Protein AF-A0A139ABF6-F1 (afdb_monomer)

Sequence (99 aa):
MVTASYPAVVVSAADGARLQANPQKPYPPLPGPDEVLIRNVAVASNPKDWKLSVNGDFDGHIEGNDVAGYIEEIGAKVMWSSGTRPGPRGGNVIVLAHS

Mean predicted aligned error: 7.98 Å

Foldseek 3Di:
DPPPFDWFFAAALVPGTDTDGPPDPPPPDDDAQADFDFDFPDFDDDPVRRVCRNVRNRHGHGDGPFTKGAGPDHHNNHDDDVQDDHDPPDPIDGPPPDD

InterPro domains:
  IPR011032 GroES-like superfamily [SSF50129] (8-85)
  IPR013154 Alcohol dehydrogenase-like, N-terminal [PF08240] (32-85)
  IPR047122 Trans-enoyl reductase-like [PTHR45348] (8-85)

Solvent-accessible surface area (backbone atoms only — not comparable to full-atom values): 6184 Å² total; per-residue (Å²): 131,87,78,79,81,62,66,35,47,30,22,19,50,91,70,38,77,38,82,40,76,49,83,67,77,70,71,82,70,80,52,51,49,80,33,67,33,67,49,71,76,46,64,50,88,56,80,61,56,62,50,31,13,63,73,44,54,59,56,78,34,77,69,56,74,35,35,29,26,37,78,74,48,69,12,90,64,62,76,73,62,99,85,67,63,86,53,100,70,79,55,73,46,73,45,80,58,79,128

pLDDT: mean 77.43, std 18.71, range [24.91, 92.12]

Secondary structure (DSSP, 8-state):
------EEEEEETTTEEEEEE---SSSSPPPPTT-EEEEEEEE---HHHHHHHHHTTTTT-B----EEEEEEEE-TT----TT----SS---EEE----

Radius of gyration: 15.13 Å; Cα contacts (8 Å, |Δi|>4): 155; chains: 1; bounding box: 37×24×36 Å

Structure (mmCIF, N/CA/C/O backbone):
data_AF-A0A139ABF6-F1
#
_entry.id   AF-A0A139ABF6-F1
#
loop_
_atom_site.group_PDB
_atom_site.id
_atom_site.type_symbol
_atom_site.label_atom_id
_atom_site.label_alt_id
_atom_site.label_comp_id
_atom_site.label_asym_id
_atom_site.label_entity_id
_atom_site.label_seq_id
_atom_site.pdbx_PDB_ins_code
_atom_site.Cartn_x
_atom_site.Cartn_y
_atom_site.Cartn_z
_atom_site.occupancy
_atom_site.B_iso_or_equiv
_atom_site.auth_seq_id
_atom_site.auth_comp_id
_atom_site.auth_asym_id
_atom_site.auth_atom_id
_atom_site.pdbx_PDB_model_num
ATOM 1 N N . MET A 1 1 ? 11.424 -13.355 18.640 1.00 44.41 1 MET A N 1
ATOM 2 C CA . MET A 1 1 ? 10.413 -12.753 17.747 1.00 44.41 1 MET A CA 1
ATOM 3 C C . MET A 1 1 ? 10.814 -13.086 16.326 1.00 44.41 1 MET A C 1
ATOM 5 O O . MET A 1 1 ? 11.928 -12.754 15.948 1.00 44.41 1 MET A O 1
ATOM 9 N N . VAL A 1 2 ? 9.973 -13.793 15.573 1.00 40.81 2 VAL A N 1
ATOM 10 C CA . VAL A 1 2 ? 10.190 -13.943 14.130 1.00 40.81 2 VAL A CA 1
ATOM 11 C C . VAL A 1 2 ? 9.814 -12.601 13.517 1.00 40.81 2 VAL A C 1
ATOM 13 O O . VAL A 1 2 ? 8.638 -12.256 13.472 1.00 40.81 2 VAL A O 1
ATOM 16 N N . THR A 1 3 ? 10.796 -11.802 13.113 1.00 52.59 3 THR A N 1
ATOM 17 C CA . THR A 1 3 ? 10.544 -10.645 12.253 1.00 52.59 3 THR A CA 1
ATOM 18 C C . THR A 1 3 ? 10.141 -11.196 10.894 1.00 52.59 3 THR A C 1
ATOM 20 O O . THR A 1 3 ? 11.000 -11.597 10.108 1.00 52.59 3 THR A O 1
ATOM 23 N N . ALA A 1 4 ? 8.840 -11.304 10.636 1.00 53.75 4 ALA A N 1
ATOM 24 C CA . ALA A 1 4 ? 8.354 -11.593 9.298 1.00 53.75 4 ALA A CA 1
ATOM 25 C C . ALA A 1 4 ? 8.832 -10.460 8.374 1.00 53.75 4 ALA A C 1
ATOM 27 O O . ALA A 1 4 ? 8.418 -9.311 8.518 1.00 53.75 4 ALA A O 1
ATOM 28 N N . SER A 1 5 ? 9.765 -10.771 7.474 1.00 70.56 5 SER A N 1
ATOM 29 C CA . SER A 1 5 ? 10.192 -9.844 6.430 1.00 70.56 5 SER A CA 1
ATOM 30 C C . SER A 1 5 ? 9.163 -9.920 5.310 1.00 70.56 5 SER A C 1
ATOM 32 O O . SER A 1 5 ? 9.186 -10.850 4.505 1.00 70.56 5 SER A O 1
ATOM 34 N N . TYR A 1 6 ? 8.217 -8.986 5.297 1.00 82.19 6 TYR A N 1
ATOM 35 C CA . TYR A 1 6 ? 7.302 -8.838 4.172 1.00 82.19 6 TYR A CA 1
ATOM 36 C C . TYR A 1 6 ? 8.050 -8.114 3.047 1.00 82.19 6 TYR A C 1
ATOM 38 O O . TYR A 1 6 ? 8.563 -7.021 3.295 1.00 82.19 6 TYR A O 1
ATOM 46 N N . PRO A 1 7 ? 8.184 -8.697 1.843 1.00 88.44 7 PRO A N 1
ATOM 47 C CA . PRO A 1 7 ? 8.798 -8.004 0.719 1.00 88.44 7 PRO A CA 1
ATOM 48 C C . PRO A 1 7 ? 7.881 -6.877 0.223 1.00 88.44 7 PRO A C 1
ATOM 50 O O . PRO A 1 7 ? 6.682 -6.869 0.497 1.00 88.44 7 PRO A O 1
ATOM 53 N N . ALA A 1 8 ? 8.448 -5.936 -0.523 1.00 89.62 8 ALA A N 1
ATOM 54 C CA . ALA A 1 8 ? 7.713 -4.849 -1.155 1.00 89.62 8 ALA A CA 1
ATOM 55 C C . ALA A 1 8 ? 8.075 -4.755 -2.636 1.00 89.62 8 ALA A C 1
ATOM 57 O O . ALA A 1 8 ? 9.182 -5.119 -3.035 1.00 89.62 8 ALA A O 1
ATOM 58 N N . VAL A 1 9 ? 7.145 -4.255 -3.445 1.00 89.88 9 VAL A N 1
ATOM 59 C CA . VAL A 1 9 ? 7.432 -3.869 -4.826 1.00 89.88 9 VAL A CA 1
ATOM 60 C C . VAL A 1 9 ? 7.899 -2.421 -4.815 1.00 89.88 9 VAL A C 1
ATOM 62 O O . VAL A 1 9 ? 7.172 -1.551 -4.347 1.00 89.88 9 VAL A O 1
ATOM 65 N N . VAL A 1 10 ? 9.109 -2.177 -5.303 1.00 90.56 10 VAL A N 1
ATOM 66 C CA . VAL A 1 10 ? 9.689 -0.839 -5.429 1.00 90.56 10 VAL A CA 1
ATOM 67 C C . VAL A 1 10 ? 9.862 -0.491 -6.891 1.00 90.56 10 VAL A C 1
ATOM 69 O O . VAL A 1 10 ? 10.235 -1.350 -7.690 1.00 90.56 10 VAL A O 1
ATOM 72 N N . VAL A 1 11 ? 9.550 0.754 -7.229 1.00 90.00 11 VAL A N 1
ATOM 73 C CA . VAL A 1 11 ? 9.610 1.259 -8.596 1.00 90.00 11 VAL A CA 1
ATOM 74 C C . VAL A 1 11 ? 10.860 2.101 -8.821 1.00 90.00 11 VAL A C 1
ATOM 76 O O . VAL A 1 11 ? 11.329 2.799 -7.921 1.00 90.00 11 VAL A O 1
ATOM 79 N N . SER A 1 12 ? 11.413 2.023 -10.028 1.00 91.06 12 SER A N 1
ATOM 80 C CA . SER A 1 12 ? 12.430 2.953 -10.515 1.00 91.06 12 SER A CA 1
ATOM 81 C C . SER A 1 12 ? 12.345 3.120 -12.032 1.00 91.06 12 SER A C 1
ATOM 83 O O . SER A 1 12 ? 11.870 2.225 -12.737 1.00 91.06 12 SER A O 1
ATOM 85 N N . ALA A 1 13 ? 12.844 4.230 -12.564 1.00 91.19 13 ALA A N 1
ATOM 86 C CA . ALA A 1 13 ? 12.955 4.448 -14.004 1.00 91.19 13 ALA A CA 1
ATOM 87 C C . ALA A 1 13 ? 13.896 3.439 -14.672 1.00 91.19 13 ALA A C 1
ATOM 89 O O . ALA A 1 13 ? 13.662 3.021 -15.806 1.00 91.19 13 ALA A O 1
ATOM 90 N N . ALA A 1 14 ? 14.946 3.017 -13.962 1.00 92.12 14 ALA A N 1
ATOM 91 C CA . ALA A 1 14 ? 15.933 2.074 -14.478 1.00 92.12 14 ALA A CA 1
ATOM 92 C C . ALA A 1 14 ? 15.393 0.638 -14.574 1.00 92.12 14 ALA A C 1
ATOM 94 O O . ALA A 1 14 ? 15.651 -0.052 -15.560 1.00 92.12 14 ALA A O 1
ATOM 95 N N . ASP A 1 15 ? 14.645 0.187 -13.562 1.00 89.81 15 ASP A N 1
ATOM 96 C CA . ASP A 1 15 ? 14.318 -1.232 -13.388 1.00 89.81 15 ASP A CA 1
ATOM 97 C C . ASP A 1 15 ? 12.820 -1.543 -13.432 1.00 89.81 15 ASP A C 1
ATOM 99 O O . ASP A 1 15 ? 12.447 -2.723 -13.392 1.00 89.81 15 ASP A O 1
ATOM 103 N N . GLY A 1 16 ? 11.968 -0.520 -13.524 1.00 88.25 16 GLY A N 1
ATOM 104 C CA . GLY A 1 16 ? 10.525 -0.653 -13.389 1.00 88.25 16 GLY A CA 1
ATOM 105 C C . GLY A 1 16 ? 10.133 -1.101 -11.980 1.00 88.25 16 GLY A C 1
ATOM 106 O O . GLY A 1 16 ? 10.800 -0.792 -10.997 1.00 88.25 16 GLY A O 1
ATOM 107 N N . ALA A 1 17 ? 9.053 -1.876 -11.880 1.00 88.56 17 ALA A N 1
ATOM 108 C CA . ALA A 1 17 ? 8.597 -2.464 -10.624 1.00 88.56 17 ALA A CA 1
ATOM 109 C C . ALA A 1 17 ? 9.381 -3.746 -10.281 1.00 88.56 17 ALA A C 1
ATOM 111 O O . ALA A 1 17 ? 9.356 -4.726 -11.032 1.00 88.56 17 ALA A O 1
ATOM 112 N N . ARG A 1 18 ? 10.040 -3.777 -9.117 1.00 90.38 18 ARG A N 1
ATOM 113 C CA . ARG A 1 18 ? 10.832 -4.919 -8.634 1.00 90.38 18 ARG A CA 1
ATOM 114 C C . ARG A 1 18 ? 10.425 -5.344 -7.232 1.00 90.38 18 ARG A C 1
ATOM 116 O O . ARG A 1 18 ? 10.344 -4.528 -6.321 1.00 90.38 18 ARG A O 1
ATOM 123 N N . LEU A 1 19 ? 10.217 -6.648 -7.046 1.00 90.38 19 LEU A N 1
ATOM 124 C CA . LEU A 1 19 ? 10.053 -7.232 -5.718 1.00 90.38 19 LEU A CA 1
ATOM 125 C C . LEU A 1 19 ? 11.405 -7.241 -4.997 1.00 90.38 19 LEU A C 1
ATOM 127 O O . LEU A 1 19 ? 12.363 -7.840 -5.484 1.00 90.38 19 LEU A O 1
ATOM 131 N N . GLN A 1 20 ? 11.467 -6.621 -3.827 1.00 89.62 20 GLN A N 1
ATOM 132 C CA . GLN A 1 20 ? 12.666 -6.559 -3.001 1.00 89.62 20 GLN A CA 1
ATOM 133 C C . GLN A 1 20 ? 12.336 -6.632 -1.507 1.00 89.62 20 GLN A C 1
ATOM 135 O O . GLN A 1 20 ? 11.172 -6.646 -1.100 1.00 89.62 20 GLN A O 1
ATOM 140 N N . ALA A 1 21 ? 13.369 -6.700 -0.664 1.00 88.44 21 ALA A N 1
ATOM 141 C CA . ALA A 1 21 ? 13.188 -6.552 0.776 1.00 88.44 21 ALA A CA 1
ATOM 142 C C . ALA A 1 21 ? 12.562 -5.183 1.073 1.00 88.44 21 ALA A C 1
ATOM 144 O O . ALA A 1 21 ? 12.952 -4.188 0.465 1.00 88.44 21 ALA A O 1
ATOM 145 N N . ASN A 1 22 ? 11.605 -5.124 2.003 1.00 88.06 22 ASN A N 1
ATOM 146 C CA . ASN A 1 22 ? 10.937 -3.865 2.307 1.00 88.06 22 ASN A CA 1
ATOM 147 C C . ASN A 1 22 ? 11.957 -2.822 2.822 1.00 88.06 22 ASN A C 1
ATOM 149 O O . ASN A 1 22 ? 12.598 -3.054 3.863 1.00 88.06 22 ASN A O 1
ATOM 153 N N . PRO A 1 23 ? 12.135 -1.693 2.102 1.00 85.88 23 PRO A N 1
ATOM 154 C CA . PRO A 1 23 ? 13.129 -0.680 2.443 1.00 85.88 23 PRO A CA 1
ATOM 155 C C . PRO A 1 23 ? 12.734 0.157 3.666 1.00 85.88 23 PRO A C 1
ATOM 157 O O . PRO A 1 23 ? 13.595 0.798 4.262 1.00 85.88 23 PRO A O 1
ATOM 160 N N . GLN A 1 24 ? 11.467 0.131 4.089 1.00 84.69 24 GLN A N 1
ATOM 161 C CA . GLN A 1 24 ? 10.978 0.906 5.224 1.00 84.69 24 GLN A CA 1
ATOM 162 C C . GLN A 1 24 ? 11.637 0.463 6.534 1.00 84.69 24 GLN A C 1
ATOM 164 O O . GLN A 1 24 ? 11.788 -0.736 6.804 1.00 84.69 24 GLN A O 1
ATOM 169 N N . LYS A 1 25 ? 12.046 1.432 7.358 1.00 85.44 25 LYS A N 1
ATOM 170 C CA . LYS A 1 25 ? 12.641 1.213 8.682 1.00 85.44 25 LYS A CA 1
ATOM 171 C C . LYS A 1 25 ? 12.173 2.325 9.640 1.00 85.44 25 LYS A C 1
ATOM 173 O O . LYS A 1 25 ? 12.313 3.489 9.274 1.00 85.44 25 LYS A O 1
ATOM 178 N N . PRO A 1 26 ? 11.666 2.005 10.850 1.00 85.12 26 PRO A N 1
ATOM 179 C CA . PRO A 1 26 ? 11.366 0.663 11.365 1.00 85.12 26 PRO A CA 1
ATOM 180 C C . PRO A 1 26 ? 10.214 -0.014 10.601 1.00 85.12 26 PRO A C 1
ATOM 182 O O . PRO A 1 26 ? 9.431 0.652 9.926 1.00 85.12 26 PRO A O 1
ATOM 185 N N . TYR A 1 27 ? 10.141 -1.346 10.677 1.00 80.44 27 TYR A N 1
ATOM 186 C CA . TYR A 1 27 ? 9.082 -2.126 10.037 1.00 80.44 27 TYR A CA 1
ATOM 187 C C . TYR A 1 27 ? 8.626 -3.301 10.929 1.00 80.44 27 TYR A C 1
ATOM 189 O O . TYR A 1 27 ? 9.495 -4.046 11.397 1.00 80.44 27 TYR A O 1
ATOM 197 N N . PRO A 1 28 ? 7.307 -3.497 11.142 1.00 85.56 28 PRO A N 1
ATOM 198 C CA . PRO A 1 28 ? 6.212 -2.628 10.687 1.00 85.56 28 PRO A CA 1
ATOM 199 C C . PRO A 1 28 ? 6.289 -1.221 11.318 1.00 85.56 28 PRO A C 1
ATOM 201 O O . PRO A 1 28 ? 6.863 -1.078 12.400 1.00 85.56 28 PRO A O 1
ATOM 204 N N . PRO A 1 29 ? 5.799 -0.170 10.635 1.00 85.88 29 PRO A N 1
ATOM 205 C CA . PRO A 1 29 ? 5.707 1.153 11.243 1.00 85.88 29 PRO A CA 1
ATOM 206 C C . PRO A 1 29 ? 4.679 1.164 12.372 1.00 85.88 29 PRO A C 1
ATOM 208 O O . PRO A 1 29 ? 3.7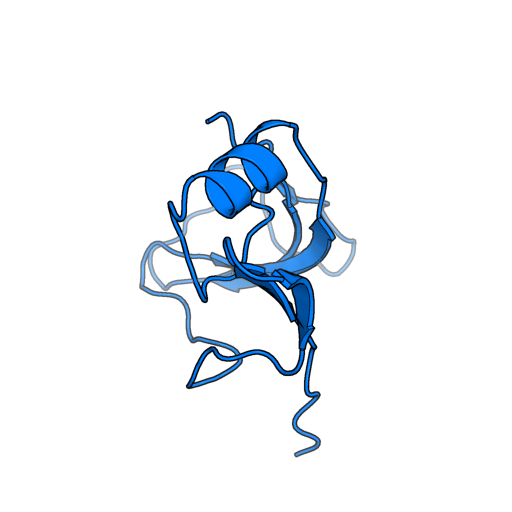26 0.389 12.356 1.00 85.88 29 PRO A O 1
ATOM 211 N N . LEU A 1 30 ? 4.846 2.099 13.303 1.00 88.00 30 LEU A N 1
ATOM 212 C CA . LEU A 1 30 ? 3.791 2.464 14.244 1.00 88.00 30 LEU A CA 1
ATOM 213 C C . LEU A 1 30 ? 2.929 3.559 13.601 1.00 88.00 30 LEU A C 1
ATOM 215 O O . LEU A 1 30 ? 3.510 4.536 13.116 1.00 88.00 30 LEU A O 1
ATOM 219 N N . PRO A 1 31 ? 1.592 3.423 13.573 1.00 88.69 31 PRO A N 1
ATOM 220 C CA . PRO A 1 31 ? 0.731 4.465 13.030 1.00 88.69 31 PRO A CA 1
ATOM 221 C C . PRO A 1 31 ? 0.794 5.731 13.894 1.00 88.69 31 PRO A C 1
ATOM 223 O O . PRO A 1 31 ? 0.822 5.671 15.128 1.00 88.69 31 PRO A O 1
ATOM 226 N N . GLY A 1 32 ? 0.782 6.896 13.247 1.00 90.81 32 GLY A N 1
ATOM 227 C CA . GLY A 1 32 ? 0.546 8.174 13.910 1.00 90.81 32 GLY A CA 1
ATOM 228 C C . GLY A 1 32 ? -0.863 8.259 14.522 1.00 90.81 32 GLY A C 1
ATOM 229 O O . GLY A 1 32 ? -1.712 7.410 14.252 1.00 90.81 32 GLY A O 1
ATOM 230 N N . PRO A 1 33 ? -1.164 9.289 15.339 1.00 91.31 33 PRO A N 1
ATOM 231 C CA . PRO A 1 33 ? -2.425 9.372 16.082 1.00 91.31 33 PRO A CA 1
ATOM 232 C C . PRO A 1 33 ? -3.696 9.277 15.229 1.00 91.31 33 PRO A C 1
ATOM 234 O O . PRO A 1 33 ? -4.694 8.756 15.714 1.00 91.31 33 PRO A O 1
ATOM 237 N N . ASP A 1 34 ? -3.654 9.755 13.987 1.00 91.31 34 ASP A N 1
ATOM 238 C CA . ASP A 1 34 ? -4.792 9.817 13.063 1.00 91.31 34 ASP A CA 1
ATOM 239 C C . ASP A 1 34 ? -4.677 8.789 11.912 1.00 91.31 34 ASP A C 1
ATOM 241 O O . ASP A 1 34 ? -5.412 8.861 10.930 1.00 91.31 34 ASP A O 1
ATOM 245 N N . GLU A 1 35 ? -3.750 7.830 12.014 1.00 88.25 35 GLU A N 1
ATOM 246 C CA . GLU A 1 35 ? -3.438 6.857 10.961 1.00 88.25 35 GLU A CA 1
ATOM 247 C C . GLU A 1 35 ? -3.907 5.439 11.313 1.00 88.25 35 GLU A C 1
ATOM 249 O O . GLU A 1 35 ? -4.136 5.094 12.474 1.00 88.25 35 GLU A O 1
ATOM 254 N N . VAL A 1 36 ? -4.005 4.581 10.298 1.00 88.69 36 VAL A N 1
ATOM 255 C CA . VAL A 1 36 ? -4.233 3.142 10.464 1.00 88.69 36 VAL A CA 1
ATOM 256 C C . VAL A 1 36 ? -3.101 2.361 9.809 1.00 88.69 36 VAL A C 1
ATOM 258 O O . VAL A 1 36 ? -2.681 2.675 8.696 1.00 88.69 36 VAL A O 1
ATOM 261 N N . LEU A 1 37 ? -2.624 1.317 10.484 1.00 89.06 37 LEU A N 1
ATOM 262 C CA . LEU A 1 37 ? -1.736 0.330 9.889 1.00 89.06 37 LEU A CA 1
ATOM 263 C C . LEU A 1 37 ? -2.587 -0.755 9.233 1.00 89.06 37 LEU A C 1
ATOM 265 O O . LEU A 1 37 ? -3.375 -1.423 9.902 1.00 89.06 37 LEU A O 1
ATOM 269 N N . ILE A 1 38 ? -2.409 -0.951 7.928 1.00 87.75 38 ILE A N 1
ATOM 270 C CA . ILE A 1 38 ? -3.121 -1.975 7.163 1.00 87.75 38 ILE A CA 1
ATOM 271 C C . ILE A 1 38 ? -2.160 -3.118 6.841 1.00 87.75 38 ILE A C 1
ATOM 273 O O . ILE A 1 38 ? -1.100 -2.919 6.248 1.00 87.75 38 ILE A O 1
ATOM 277 N N . ARG A 1 39 ? -2.558 -4.345 7.187 1.00 88.06 39 ARG A N 1
ATOM 278 C CA . ARG A 1 39 ? -1.958 -5.559 6.637 1.00 88.06 39 ARG A CA 1
ATOM 279 C C . ARG A 1 39 ? -2.642 -5.871 5.313 1.00 88.06 39 ARG A C 1
ATOM 281 O O . ARG A 1 39 ? -3.748 -6.420 5.282 1.00 88.06 39 ARG A O 1
ATOM 288 N N . ASN A 1 40 ? -1.973 -5.496 4.228 1.00 88.62 40 ASN A N 1
ATOM 289 C CA . ASN A 1 40 ? -2.470 -5.690 2.870 1.00 88.62 40 ASN A CA 1
ATOM 290 C C . ASN A 1 40 ? -2.718 -7.180 2.581 1.00 88.62 40 ASN A C 1
ATOM 292 O O . ASN A 1 40 ? -1.890 -8.036 2.890 1.00 88.62 40 ASN A O 1
ATOM 296 N N . VAL A 1 41 ? -3.861 -7.469 1.961 1.00 89.56 41 VAL A N 1
ATOM 297 C CA . VAL A 1 41 ? -4.217 -8.774 1.378 1.00 89.56 41 VAL A CA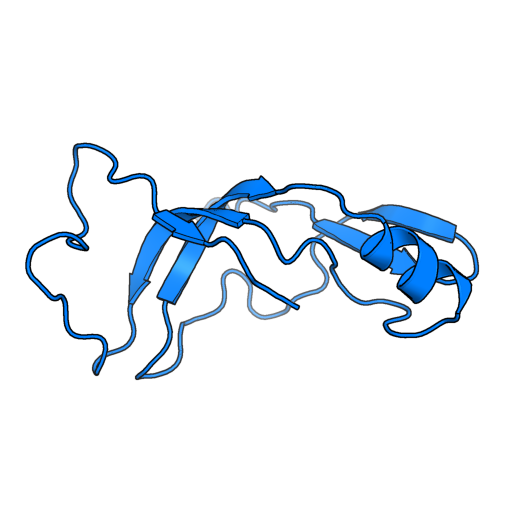 1
ATOM 298 C C . VAL A 1 41 ? -4.119 -8.705 -0.144 1.00 89.56 41 VAL A C 1
ATOM 300 O O . VAL A 1 41 ? -3.674 -9.659 -0.777 1.00 89.56 41 VAL A O 1
ATOM 303 N N . ALA A 1 42 ? -4.504 -7.568 -0.725 1.00 88.06 42 ALA A N 1
ATOM 304 C CA . ALA A 1 42 ? -4.382 -7.284 -2.145 1.00 88.06 42 ALA A CA 1
ATOM 305 C C . ALA A 1 42 ? -3.958 -5.829 -2.367 1.00 88.06 42 ALA A C 1
ATOM 307 O O . ALA A 1 42 ? -4.333 -4.938 -1.603 1.00 88.06 42 ALA A O 1
ATOM 308 N N . VAL A 1 43 ? -3.189 -5.613 -3.431 1.00 89.94 43 VAL A N 1
ATOM 309 C CA . VAL A 1 43 ? -2.796 -4.296 -3.935 1.00 89.94 43 VAL A CA 1
ATOM 310 C C . VAL A 1 43 ? -3.022 -4.314 -5.443 1.00 89.94 43 VAL A C 1
ATOM 312 O O . VAL A 1 43 ? -2.531 -5.221 -6.118 1.00 89.94 43 VAL A O 1
ATOM 315 N N . ALA A 1 44 ? -3.812 -3.380 -5.964 1.00 89.75 44 ALA A N 1
ATOM 316 C CA . ALA A 1 44 ? -4.092 -3.300 -7.392 1.00 89.75 44 ALA A CA 1
ATOM 317 C C . ALA A 1 44 ? -2.977 -2.546 -8.127 1.00 89.75 44 ALA A C 1
ATOM 319 O O . ALA A 1 44 ? -2.351 -1.644 -7.575 1.00 89.75 44 ALA A O 1
ATOM 320 N N . SER A 1 45 ? -2.755 -2.921 -9.388 1.00 87.31 45 SER A N 1
ATOM 321 C CA . SER A 1 45 ? -1.885 -2.174 -10.293 1.00 87.31 45 SER A CA 1
ATOM 322 C C . SER A 1 45 ? -2.728 -1.308 -11.220 1.00 87.31 45 SER A C 1
ATOM 324 O O . SER A 1 45 ? -3.652 -1.794 -11.873 1.00 87.31 45 SER A O 1
ATOM 326 N N . ASN A 1 46 ? -2.373 -0.032 -11.296 1.00 89.56 46 ASN A N 1
ATOM 327 C CA . ASN A 1 46 ? -3.016 0.981 -12.112 1.00 89.56 46 ASN A CA 1
ATOM 328 C C . ASN A 1 46 ? -2.076 1.501 -13.204 1.00 89.56 46 ASN A C 1
ATOM 330 O O . ASN A 1 46 ? -0.854 1.494 -13.042 1.00 89.56 46 ASN A O 1
ATOM 334 N N . PRO A 1 47 ? -2.614 2.089 -14.292 1.00 90.00 47 PRO A N 1
ATOM 335 C CA . PRO A 1 47 ? -1.788 2.730 -15.308 1.00 90.00 47 PRO A CA 1
ATOM 336 C C . PRO A 1 47 ? -0.881 3.848 -14.782 1.00 90.00 47 PRO A C 1
ATOM 338 O O . PRO A 1 47 ? 0.078 4.205 -15.457 1.00 90.00 47 PRO A O 1
ATOM 341 N N . LYS A 1 48 ? -1.185 4.440 -13.621 1.00 88.12 48 LYS A N 1
ATOM 342 C CA . LYS A 1 48 ? -0.310 5.450 -13.022 1.00 88.12 48 LYS A CA 1
ATOM 343 C C . LYS A 1 48 ? 1.003 4.850 -12.511 1.00 88.12 48 LYS A C 1
ATOM 345 O O . LYS A 1 48 ? 2.025 5.503 -12.647 1.00 88.12 48 LYS A O 1
ATOM 350 N N . ASP A 1 49 ? 1.002 3.615 -12.008 1.00 85.94 49 ASP A N 1
ATOM 351 C CA . ASP A 1 49 ? 2.157 3.059 -11.288 1.00 85.94 49 ASP A CA 1
ATOM 352 C C . ASP A 1 49 ? 3.354 2.884 -12.229 1.00 85.94 49 ASP A C 1
ATOM 354 O O . ASP A 1 49 ? 4.480 3.255 -11.905 1.00 85.94 49 ASP A O 1
ATOM 358 N N . TRP A 1 50 ? 3.105 2.394 -13.449 1.00 84.81 50 TRP A N 1
ATOM 359 C CA . TRP A 1 50 ? 4.161 2.253 -14.452 1.00 84.81 50 TRP A CA 1
ATOM 360 C C . TRP A 1 50 ? 4.573 3.594 -15.066 1.00 84.81 50 TRP A C 1
ATOM 362 O O . TRP A 1 50 ? 5.733 3.756 -15.426 1.00 84.81 50 TRP A O 1
ATOM 372 N N . LYS A 1 51 ? 3.651 4.561 -15.186 1.00 88.38 51 LYS A N 1
ATOM 373 C CA . LYS A 1 51 ? 3.969 5.894 -15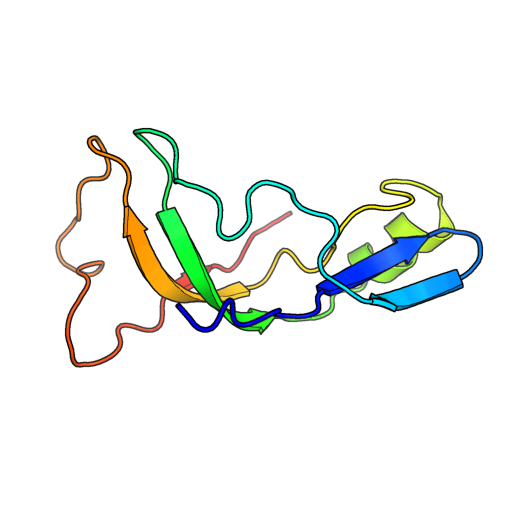.725 1.00 88.38 51 LYS A CA 1
ATOM 374 C C . LYS A 1 51 ? 4.865 6.674 -14.775 1.00 88.38 51 LYS A C 1
ATOM 376 O O . LYS A 1 51 ? 5.844 7.249 -15.226 1.00 88.38 51 LYS A O 1
ATOM 381 N N . LEU A 1 52 ? 4.538 6.658 -13.484 1.00 83.94 52 LEU A N 1
ATOM 382 C CA . LEU A 1 52 ? 5.331 7.302 -12.441 1.00 83.94 52 LEU A CA 1
ATOM 383 C C . LEU A 1 52 ? 6.739 6.696 -12.396 1.00 83.94 52 LEU A C 1
ATOM 385 O O . LEU A 1 52 ? 7.715 7.423 -12.547 1.00 83.94 52 LEU A O 1
ATOM 389 N N . SER A 1 53 ? 6.828 5.359 -12.385 1.00 86.00 53 SER A N 1
ATOM 390 C CA . SER A 1 53 ? 8.101 4.639 -12.502 1.00 86.00 53 SER A CA 1
ATOM 391 C C . SER A 1 53 ? 8.907 5.077 -13.729 1.00 86.00 53 SER A C 1
ATOM 393 O O . SER A 1 53 ? 10.075 5.402 -13.593 1.00 86.00 53 SER A O 1
ATOM 395 N N . VAL A 1 54 ? 8.308 5.108 -14.926 1.00 88.31 54 VAL A N 1
ATOM 396 C CA . VAL A 1 54 ? 9.011 5.484 -16.170 1.00 88.31 54 VAL A CA 1
ATOM 397 C C . VAL A 1 54 ? 9.462 6.946 -16.166 1.00 88.31 54 VAL A C 1
ATOM 399 O O . VAL A 1 54 ? 10.512 7.260 -16.724 1.00 88.31 54 VAL A O 1
ATOM 402 N N . ASN A 1 55 ? 8.694 7.837 -15.542 1.00 88.88 55 ASN A N 1
ATOM 403 C CA . ASN A 1 55 ? 9.034 9.252 -15.442 1.00 88.88 55 ASN A CA 1
ATOM 404 C C . ASN A 1 55 ? 10.109 9.545 -14.379 1.00 88.88 55 ASN A C 1
ATOM 406 O O . ASN A 1 55 ? 10.622 10.661 -14.341 1.00 88.88 55 ASN A O 1
ATOM 410 N N . GLY A 1 56 ? 10.445 8.573 -13.523 1.00 86.75 56 GLY A N 1
ATOM 411 C CA . GLY A 1 56 ? 11.310 8.774 -12.355 1.00 86.75 56 GLY A CA 1
ATOM 412 C C . GLY A 1 56 ? 10.610 9.468 -11.181 1.00 86.75 56 GLY A C 1
ATOM 413 O O . GLY A 1 56 ? 11.234 9.769 -10.161 1.00 86.75 56 GLY A O 1
ATOM 414 N N . ASP A 1 57 ? 9.305 9.707 -11.308 1.00 82.00 57 ASP A N 1
ATOM 415 C CA . ASP A 1 57 ? 8.467 10.187 -10.224 1.00 82.00 57 ASP A CA 1
ATOM 416 C C . ASP A 1 57 ? 8.305 9.004 -9.253 1.00 82.00 57 ASP A C 1
ATOM 418 O O . ASP A 1 57 ? 7.675 8.011 -9.605 1.00 82.00 57 ASP A O 1
ATOM 422 N N . PHE A 1 58 ? 8.893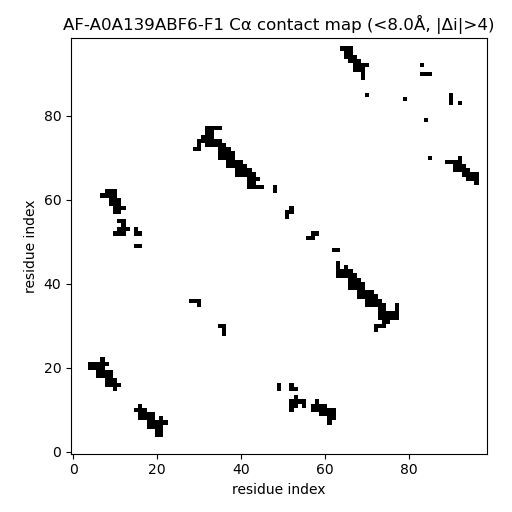 9.088 -8.053 1.00 80.12 58 PHE A N 1
ATOM 423 C CA . PHE A 1 58 ? 8.944 8.016 -7.034 1.00 80.12 58 PHE A CA 1
ATOM 424 C C . PHE A 1 58 ? 10.041 6.944 -7.206 1.00 80.12 58 PHE A C 1
ATOM 426 O O .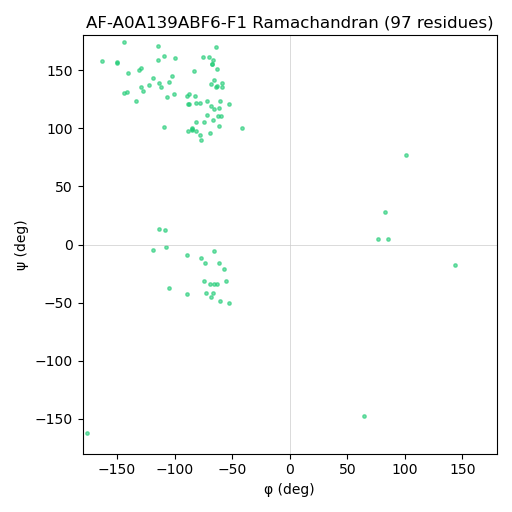 PHE A 1 58 ? 9.918 5.836 -6.678 1.00 80.12 58 PHE A O 1
ATOM 433 N N . ASP A 1 59 ? 11.170 7.284 -7.833 1.00 89.31 59 ASP A N 1
ATOM 434 C CA . ASP A 1 59 ? 12.348 6.404 -7.876 1.00 89.31 59 ASP A CA 1
ATOM 435 C C . ASP A 1 59 ? 12.802 5.929 -6.483 1.00 89.31 59 ASP A C 1
ATOM 437 O O . ASP A 1 59 ? 13.156 6.716 -5.605 1.00 89.31 59 ASP A O 1
ATOM 441 N N . GLY A 1 60 ? 12.819 4.608 -6.287 1.00 87.62 60 GLY A N 1
ATOM 442 C CA . GLY A 1 60 ? 13.222 3.968 -5.034 1.00 87.62 60 GLY A CA 1
ATOM 443 C C . GLY A 1 60 ? 12.104 3.832 -3.993 1.00 87.62 60 GLY A C 1
ATOM 444 O O . GLY A 1 60 ? 12.366 3.340 -2.892 1.00 87.62 60 GLY A O 1
ATOM 445 N N . HIS A 1 61 ? 10.866 4.206 -4.326 1.00 87.94 61 HIS A N 1
ATOM 446 C CA . HIS A 1 61 ? 9.713 4.113 -3.428 1.00 87.94 61 HIS A CA 1
ATOM 447 C C . HIS A 1 61 ? 8.827 2.885 -3.698 1.00 87.94 61 HIS A C 1
ATOM 449 O O . HIS A 1 61 ? 8.871 2.264 -4.760 1.00 87.94 61 HIS A O 1
ATOM 455 N N . ILE A 1 62 ? 8.018 2.517 -2.698 1.00 89.50 62 ILE A N 1
ATOM 456 C CA . ILE A 1 62 ? 6.994 1.469 -2.809 1.00 89.50 62 ILE A CA 1
ATOM 457 C C . ILE A 1 62 ? 5.747 2.079 -3.453 1.00 89.50 62 ILE A C 1
ATOM 459 O O . ILE A 1 62 ? 5.237 3.072 -2.942 1.00 89.50 62 ILE A O 1
ATOM 463 N N . GLU A 1 63 ? 5.232 1.452 -4.508 1.00 86.50 63 GLU A N 1
ATOM 464 C CA . GLU A 1 63 ? 3.999 1.871 -5.190 1.00 86.50 63 GLU A CA 1
ATOM 465 C C . GLU A 1 63 ? 2.872 0.836 -5.065 1.00 86.50 63 GLU A C 1
ATOM 467 O O . GLU A 1 63 ? 3.073 -0.285 -4.590 1.00 86.50 63 GLU A O 1
ATOM 472 N N . GLY A 1 64 ? 1.673 1.233 -5.504 1.00 86.81 64 GLY A N 1
ATOM 473 C CA . GLY A 1 64 ? 0.433 0.464 -5.361 1.00 86.81 64 GLY A CA 1
ATOM 474 C C . GLY A 1 64 ? -0.411 0.994 -4.203 1.00 86.81 64 GLY A C 1
ATOM 475 O O . GLY A 1 64 ? -0.440 0.430 -3.112 1.00 86.81 64 GLY A O 1
ATOM 476 N N . ASN A 1 65 ? -1.088 2.117 -4.440 1.00 86.81 65 ASN A N 1
ATOM 477 C CA . ASN A 1 65 ? -1.881 2.834 -3.436 1.00 86.81 65 ASN A CA 1
ATOM 478 C C . ASN A 1 65 ? -3.345 2.365 -3.344 1.00 86.81 65 ASN A C 1
ATOM 480 O O . ASN A 1 65 ? -4.038 2.743 -2.403 1.00 86.81 65 ASN A O 1
ATOM 484 N N . ASP A 1 66 ? -3.801 1.521 -4.272 1.00 90.12 66 ASP A N 1
ATOM 485 C CA . ASP A 1 66 ? -5.104 0.863 -4.194 1.00 90.12 66 ASP A CA 1
ATOM 486 C C . ASP A 1 66 ? -4.977 -0.444 -3.421 1.00 90.12 66 ASP A C 1
ATOM 488 O O . ASP A 1 66 ? -4.569 -1.477 -3.960 1.00 90.12 66 ASP A O 1
ATOM 492 N N . VAL A 1 67 ? -5.309 -0.387 -2.134 1.00 88.50 67 VAL A N 1
ATOM 493 C CA . VAL A 1 67 ? -5.072 -1.479 -1.190 1.00 88.50 67 VAL A CA 1
ATOM 494 C C . VAL A 1 67 ? -6.372 -2.008 -0.597 1.00 88.50 67 VAL A C 1
ATOM 496 O O . VAL A 1 67 ? -7.308 -1.271 -0.279 1.00 88.50 67 VAL A O 1
ATOM 499 N N . ALA A 1 68 ? -6.408 -3.319 -0.389 1.00 85.94 68 ALA A N 1
ATOM 500 C CA . ALA A 1 68 ? -7.425 -3.973 0.415 1.00 85.94 68 ALA A CA 1
ATOM 501 C C . ALA A 1 68 ? -6.756 -4.882 1.441 1.00 85.94 68 ALA A C 1
ATOM 503 O O . ALA A 1 68 ? -5.832 -5.638 1.126 1.00 85.94 68 ALA A O 1
ATOM 504 N N . GLY A 1 69 ? -7.231 -4.829 2.681 1.00 85.50 69 GLY A N 1
ATOM 505 C CA . GLY A 1 69 ? -6.638 -5.611 3.754 1.00 85.50 69 GLY A CA 1
ATOM 506 C C . GLY A 1 69 ? -7.376 -5.498 5.074 1.00 85.50 69 GLY A C 1
ATOM 507 O O . GLY A 1 69 ? -8.536 -5.083 5.139 1.00 85.50 69 GLY A O 1
ATOM 508 N N . TYR A 1 70 ? -6.668 -5.889 6.127 1.00 82.38 70 TYR A N 1
ATOM 509 C CA . TYR A 1 70 ? -7.145 -5.804 7.500 1.00 82.38 70 TYR A CA 1
ATOM 510 C C . TYR A 1 70 ? -6.459 -4.650 8.217 1.00 82.38 70 TYR A C 1
ATOM 512 O O . TYR A 1 70 ? -5.254 -4.456 8.066 1.00 82.38 70 TYR A O 1
ATOM 520 N N . ILE A 1 71 ? -7.214 -3.924 9.037 1.00 86.75 71 ILE A N 1
ATOM 521 C CA . ILE A 1 71 ? -6.629 -3.010 10.020 1.00 86.75 71 ILE A CA 1
ATOM 522 C C . ILE A 1 71 ? -5.866 -3.859 11.040 1.00 86.75 71 ILE A C 1
ATOM 524 O O . ILE A 1 71 ? -6.464 -4.687 11.728 1.00 86.75 71 ILE A O 1
ATOM 528 N N . GLU A 1 72 ? -4.553 -3.666 11.101 1.00 86.44 72 GLU A N 1
ATOM 529 C CA . GLU A 1 72 ? -3.655 -4.322 12.051 1.00 86.44 72 GLU A CA 1
ATOM 530 C C . GLU A 1 72 ? -3.539 -3.499 13.342 1.00 86.44 72 GLU A C 1
ATOM 532 O O . GLU A 1 72 ? -3.617 -4.052 14.435 1.00 86.44 72 GLU A O 1
ATOM 537 N N . GLU A 1 73 ? -3.420 -2.172 13.218 1.00 86.88 73 GLU A N 1
ATOM 538 C CA . GLU A 1 73 ? -3.302 -1.228 14.337 1.00 86.88 73 GLU A CA 1
ATOM 539 C C . GLU A 1 73 ? -3.919 0.132 13.964 1.00 86.88 73 GLU A C 1
ATOM 541 O O . GLU A 1 73 ? -4.024 0.468 12.783 1.00 86.88 73 GLU A O 1
ATOM 546 N N . ILE A 1 74 ? -4.330 0.924 14.959 1.00 87.81 74 ILE A N 1
ATOM 547 C CA . ILE A 1 74 ? -4.848 2.285 14.768 1.00 87.81 74 ILE A CA 1
ATOM 548 C C . ILE A 1 74 ? -4.177 3.284 15.703 1.00 87.81 74 ILE A C 1
ATOM 550 O O . ILE A 1 74 ? -3.833 2.955 16.837 1.00 87.81 74 ILE A O 1
ATOM 554 N N . GLY A 1 75 ? -4.077 4.525 15.240 1.00 88.75 75 GLY A N 1
ATOM 555 C CA . GLY A 1 75 ? -3.690 5.663 16.052 1.00 88.75 75 GLY A CA 1
ATOM 556 C C . GLY A 1 75 ? -4.725 6.028 17.116 1.00 88.75 75 GLY A C 1
ATOM 557 O O . GLY A 1 75 ? -5.923 5.774 16.984 1.00 88.75 75 GLY A O 1
ATOM 558 N N . ALA A 1 76 ? -4.258 6.685 18.179 1.00 91.69 76 ALA A N 1
ATOM 559 C CA . ALA A 1 76 ? -5.056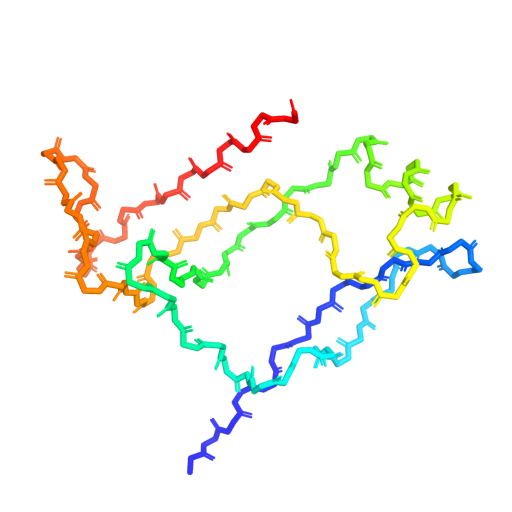 7.010 19.365 1.00 91.69 76 ALA A CA 1
ATOM 560 C C . ALA A 1 76 ? -6.276 7.926 19.120 1.00 91.69 76 ALA A C 1
ATOM 562 O O . ALA A 1 76 ? -7.133 8.035 19.996 1.00 91.69 76 ALA A O 1
ATOM 563 N N . LYS A 1 77 ? -6.352 8.610 17.973 1.00 90.06 77 LYS A N 1
ATOM 564 C CA . LYS A 1 77 ? -7.447 9.519 17.599 1.00 90.06 77 LYS A CA 1
ATOM 565 C C . LYS A 1 77 ? -8.357 8.955 16.507 1.00 90.06 77 LYS A C 1
ATOM 567 O O . LYS A 1 77 ? -9.344 9.600 16.156 1.00 90.06 77 LYS A O 1
ATOM 572 N N . VAL A 1 78 ? -8.068 7.764 15.981 1.00 87.12 78 VAL A N 1
ATOM 573 C CA . VAL A 1 78 ? -8.935 7.121 14.991 1.00 87.12 78 VAL A CA 1
ATOM 574 C C . VAL A 1 78 ? -10.245 6.707 15.661 1.00 87.12 78 VAL A C 1
ATOM 576 O O . VAL A 1 78 ? -10.269 5.902 16.591 1.00 87.12 78 VAL A O 1
ATOM 579 N N . MET A 1 79 ? -11.351 7.259 15.162 1.00 81.94 79 MET A N 1
ATOM 580 C CA . MET A 1 79 ? -12.703 6.988 15.647 1.00 81.94 79 MET A CA 1
ATOM 581 C C . MET A 1 79 ? -13.494 6.226 14.585 1.00 81.94 79 MET A C 1
ATOM 583 O O . MET A 1 79 ? -13.499 6.593 13.411 1.00 81.94 79 MET A O 1
ATOM 587 N N . TRP A 1 80 ? -14.215 5.187 14.999 1.00 69.56 80 TRP A N 1
ATOM 588 C CA . TRP A 1 80 ? -15.065 4.415 14.096 1.00 69.56 80 TRP A CA 1
ATOM 589 C C . TRP A 1 80 ? -16.470 5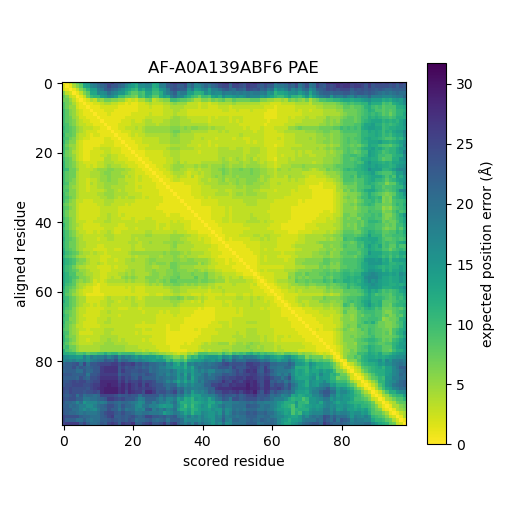.006 14.025 1.00 69.56 80 TRP A C 1
ATOM 591 O O . TRP A 1 80 ? -17.144 5.147 15.048 1.00 69.56 80 TRP A O 1
ATOM 601 N N . SER A 1 81 ? -16.961 5.257 12.815 1.00 60.31 81 SER A N 1
ATOM 602 C CA . SER A 1 81 ? -18.402 5.303 12.575 1.00 60.31 81 SER A CA 1
ATOM 603 C C . SER A 1 81 ? -18.964 3.874 12.559 1.00 60.31 81 SER A C 1
ATOM 605 O O . SER A 1 81 ? -18.239 2.882 12.427 1.00 60.31 81 SER A O 1
ATOM 607 N N . SER A 1 82 ? -20.275 3.720 12.742 1.00 50.47 82 SER A N 1
ATOM 608 C CA . SER A 1 82 ? -20.925 2.411 12.635 1.00 50.47 82 SER A CA 1
ATOM 609 C C . SER A 1 82 ? -20.748 1.851 11.216 1.00 50.47 82 SER A C 1
ATOM 611 O O . SER A 1 82 ? -21.432 2.291 10.298 1.00 50.47 82 SER A O 1
ATOM 613 N N . GLY A 1 83 ? -19.818 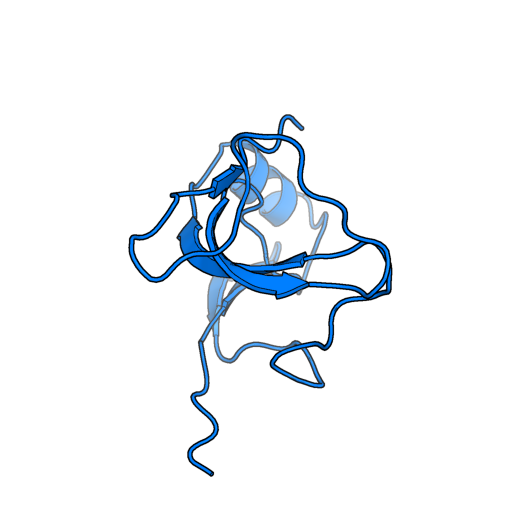0.903 11.052 1.00 54.34 83 GLY A N 1
ATOM 614 C CA . GLY A 1 83 ? -19.503 0.228 9.784 1.00 54.34 83 GLY A CA 1
ATOM 615 C C . GLY A 1 83 ? -18.015 -0.091 9.575 1.00 54.34 83 GLY A C 1
ATOM 616 O O . GLY A 1 83 ? -17.700 -0.956 8.769 1.00 54.34 83 GLY A O 1
ATOM 617 N N . THR A 1 84 ? -17.104 0.542 10.323 1.00 53.94 84 THR A N 1
ATOM 618 C CA . THR A 1 84 ? -15.643 0.458 10.095 1.00 53.94 84 THR A CA 1
ATOM 619 C C . THR A 1 84 ? -14.865 -0.260 11.208 1.00 53.94 84 THR A C 1
ATOM 621 O O . THR A 1 84 ? -13.643 -0.206 11.251 1.00 53.94 84 THR A O 1
ATOM 624 N N . ARG A 1 85 ? -15.550 -0.964 12.122 1.00 54.94 85 ARG A N 1
ATOM 625 C CA . ARG A 1 85 ? -14.906 -1.556 13.308 1.00 54.94 85 ARG A CA 1
ATOM 626 C C . ARG A 1 85 ? -13.941 -2.711 12.968 1.00 54.94 85 ARG A C 1
ATOM 628 O O . ARG A 1 85 ? -14.330 -3.615 12.228 1.00 54.94 85 ARG A O 1
ATOM 635 N N . PRO A 1 86 ? -12.766 -2.777 13.621 1.00 54.47 86 PRO A N 1
ATOM 636 C CA . PRO A 1 86 ? -11.928 -3.967 13.672 1.00 54.47 86 PRO A CA 1
ATOM 637 C C . PRO A 1 86 ? -12.682 -5.089 14.382 1.00 54.47 86 PRO A C 1
ATOM 639 O O . PRO A 1 86 ? -13.318 -4.874 15.418 1.00 54.47 86 PRO A O 1
ATOM 642 N N . GLY A 1 87 ? -12.614 -6.300 13.845 1.00 48.03 87 GLY A N 1
ATOM 643 C CA . GLY A 1 87 ? -13.228 -7.456 14.474 1.00 48.03 87 GLY A CA 1
ATOM 644 C C . GLY A 1 87 ? -12.695 -8.772 13.915 1.00 48.03 87 GLY A C 1
ATOM 645 O O . GLY A 1 87 ? -12.206 -8.811 12.787 1.00 48.03 87 GLY A O 1
ATOM 646 N N . PRO A 1 88 ? -12.824 -9.875 14.676 1.00 44.19 88 PRO A N 1
ATOM 647 C CA . PRO A 1 88 ? -12.303 -1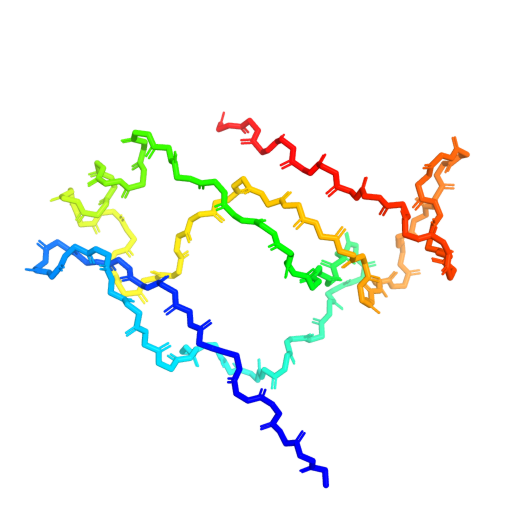1.196 14.308 1.00 44.19 88 PRO A CA 1
ATOM 648 C C . PRO A 1 88 ? -12.986 -11.816 13.076 1.00 44.19 88 PRO A C 1
ATOM 650 O O . PRO A 1 88 ? -12.572 -12.869 12.602 1.00 44.19 88 PRO A O 1
ATOM 653 N N . ARG A 1 89 ? -14.030 -11.172 12.543 1.00 42.41 89 ARG A N 1
ATOM 654 C CA . ARG A 1 89 ? -14.595 -11.453 11.223 1.00 42.41 89 ARG A CA 1
ATOM 655 C C . ARG A 1 89 ? -14.241 -10.276 10.329 1.00 42.41 89 ARG A C 1
ATOM 657 O O . ARG A 1 89 ? -14.848 -9.218 10.453 1.00 42.41 89 ARG A O 1
ATOM 664 N N . GLY A 1 90 ? -13.223 -10.484 9.501 1.00 40.12 90 GLY A N 1
ATOM 665 C CA . GLY A 1 90 ? -12.611 -9.504 8.617 1.00 40.12 90 GLY A CA 1
ATOM 666 C C . GLY A 1 90 ? -13.602 -8.589 7.907 1.00 40.12 90 GLY A C 1
ATOM 667 O O . GLY A 1 90 ? -14.180 -8.954 6.885 1.00 40.12 90 GLY A O 1
ATOM 668 N N . GLY A 1 91 ? -13.751 -7.374 8.431 1.00 39.59 91 GLY A N 1
ATOM 669 C CA . GLY A 1 91 ? -14.201 -6.258 7.621 1.00 39.59 91 GLY A CA 1
ATOM 670 C C . GLY A 1 91 ? -13.100 -5.982 6.609 1.00 39.59 91 GLY A C 1
ATOM 671 O O . GLY A 1 91 ? -12.030 -5.511 6.985 1.00 39.59 91 GLY A O 1
ATOM 672 N N . ASN A 1 92 ? -13.336 -6.339 5.349 1.00 41.38 92 ASN A N 1
ATOM 673 C CA . ASN A 1 92 ? -12.477 -5.908 4.258 1.00 41.38 92 ASN A CA 1
ATOM 674 C C . ASN A 1 92 ? -12.566 -4.385 4.204 1.00 41.38 92 ASN A C 1
ATOM 676 O O . ASN A 1 92 ? -13.618 -3.845 3.855 1.00 41.38 92 ASN A O 1
ATOM 680 N N . VAL A 1 93 ? -11.488 -3.688 4.553 1.00 46.81 93 VAL A N 1
ATOM 681 C CA . VAL A 1 93 ? -11.381 -2.279 4.189 1.00 46.81 93 VAL A CA 1
ATOM 682 C C . VAL A 1 93 ? -10.912 -2.270 2.744 1.00 46.81 93 VAL A C 1
ATOM 684 O O . VAL A 1 93 ? -9.765 -2.607 2.458 1.00 46.81 93 VAL A O 1
ATOM 687 N N . ILE A 1 94 ? -11.828 -1.960 1.828 1.00 42.34 94 ILE A N 1
ATOM 688 C CA . ILE A 1 94 ? -11.478 -1.606 0.455 1.00 42.34 94 ILE A CA 1
ATOM 689 C C . ILE A 1 94 ? -11.164 -0.113 0.497 1.00 42.34 94 ILE A C 1
ATOM 691 O O . ILE A 1 94 ? -12.080 0.708 0.552 1.00 42.34 94 ILE A O 1
ATOM 695 N N . VAL A 1 95 ? -9.880 0.242 0.524 1.00 44.84 95 VAL A N 1
ATOM 696 C CA . VAL A 1 95 ? -9.471 1.621 0.260 1.00 44.84 95 VAL A CA 1
ATOM 697 C C . VAL A 1 95 ? -9.371 1.742 -1.256 1.00 44.84 95 VAL A C 1
ATOM 699 O O . VAL A 1 95 ? -8.392 1.315 -1.857 1.00 44.84 95 VAL A O 1
ATOM 702 N N . LEU A 1 96 ? -10.416 2.284 -1.886 1.00 30.30 96 LEU A N 1
ATOM 703 C CA . LEU A 1 96 ? -10.298 2.813 -3.244 1.00 30.30 96 LEU A CA 1
ATOM 704 C C . LEU A 1 96 ? -9.613 4.173 -3.101 1.00 30.30 96 LEU A C 1
ATOM 706 O O . LEU A 1 96 ? -10.271 5.164 -2.773 1.00 30.30 96 LEU A O 1
ATOM 710 N N . ALA A 1 97 ? -8.290 4.212 -3.236 1.00 34.09 97 ALA A N 1
ATOM 711 C CA . ALA A 1 97 ? -7.551 5.460 -3.178 1.00 34.09 97 ALA A CA 1
ATOM 712 C C . ALA A 1 97 ? -7.740 6.171 -4.522 1.00 34.09 97 ALA A C 1
ATOM 714 O O . ALA A 1 97 ? -6.985 5.974 -5.469 1.00 34.09 97 ALA A O 1
ATOM 715 N N . HIS A 1 98 ? -8.777 7.004 -4.621 1.00 24.91 98 HIS A N 1
ATOM 716 C CA . HIS A 1 98 ? -8.889 7.920 -5.750 1.00 24.91 98 HIS A CA 1
ATOM 717 C C . HIS A 1 98 ? -7.674 8.860 -5.756 1.00 24.91 98 HIS A C 1
ATOM 719 O O . HIS A 1 98 ? -7.389 9.516 -4.753 1.00 24.91 98 HIS A O 1
ATOM 725 N N . SER A 1 99 ? -6.964 8.846 -6.888 1.00 32.56 99 SER A N 1
ATOM 726 C CA . SER A 1 99 ? -5.809 9.686 -7.236 1.00 32.56 99 SER A CA 1
ATOM 727 C C . SER A 1 99 ? -6.067 11.175 -7.079 1.00 32.56 99 SER A C 1
ATOM 729 O O . SER A 1 99 ? -7.168 11.596 -7.509 1.00 32.56 99 SER A O 1
#

Nearest PDB structures (foldseek):
  8j6e-assembly1_A  TM=7.067E-01  e=8.181E-02  Leishmania donovani
  2cdc-assembly1_B  TM=6.447E-01  e=3.625E-01  Saccharolobus solfataricus
  1zsy-assembly1_A  TM=5.709E-01  e=1.563E-01  Homo sapiens
  7qul-assembly1_A-2  TM=7.183E-01  e=1.323E+00  Thauera aromatica

Organism: Gonapodya prolifera (strain JEL478) (NCBI:txid1344416)